Protein AF-A0A1I0JXP9-F1 (afdb_monomer)

Mean predicted aligned error: 8.56 Å

Sequence (87 aa):
MCREFNVNETWLRTGDGEMFNKMDAEDIAFNHFGYIMGNATAQKKAVLSALVEMVYCVPDDKWDYIFNQFESCLKEARENREDEGED

Foldseek 3Di:
DCVVVQADPCCVVPVDDDGHDDDDPVNVVVVVLVCCCPPNDPVSVVVSVVVVVCVVPPDPVCVVVVVVVVVVVVVVVVVVVVVVPPD

Secondary structure (DSSP, 8-state):
-TTTTTB-HHHHHHS-S-SBPPP-HHHHHHHHHHHHHHHS-HHHHHHHHHHHHHHHHS-GGGHHHHHHHHHHHHHHHHHHHHHTT--

Radius of gyration: 18.8 Å; Cα contacts (8 Å, |Δi|>4): 29; chains: 1; bounding box: 41×41×44 Å

pLDDT: mean 86.18, std 10.55, range [39.97, 96.06]

Organism: NCBI:txid460384

Solvent-accessible surface area (backbone atoms only — not comparable to full-atom values): 5177 Å² total; per-residue (Å²): 105,45,83,79,70,43,34,25,64,60,18,75,74,71,67,51,78,56,64,50,55,83,76,50,75,65,55,49,50,51,51,51,51,53,48,40,67,72,71,50,54,72,68,57,37,50,53,54,52,51,53,56,52,45,66,77,69,56,62,78,93,50,47,68,62,54,50,55,52,51,52,51,55,53,49,53,63,48,54,62,53,59,68,70,69,77,121

Nearest PDB structures (foldseek):
  7r4f-assembly1_g  TM=3.048E-01  e=1.527E+00  Bos taurus
  6zkk-assembly1_w  TM=2.919E-01  e=6.029E+00  Ovis aries

Structure (mmCIF, N/CA/C/O backbone):
data_AF-A0A1I0JXP9-F1
#
_entry.id   AF-A0A1I0JXP9-F1
#
loop_
_atom_site.group_PDB
_atom_site.id
_atom_site.type_symbol
_atom_site.label_atom_id
_atom_site.label_alt_id
_atom_site.label_comp_id
_atom_site.label_asym_id
_atom_site.label_entity_id
_atom_site.label_seq_id
_atom_site.pdbx_PDB_ins_code
_atom_site.Cartn_x
_atom_site.Cartn_y
_atom_site.Cartn_z
_atom_site.occupancy
_atom_site.B_iso_or_equiv
_atom_site.auth_seq_id
_atom_site.auth_comp_id
_atom_site.auth_asym_id
_atom_site.auth_atom_id
_atom_site.pdbx_PDB_model_num
ATOM 1 N N . MET A 1 1 ? 14.681 -10.463 -14.684 1.00 73.81 1 MET A N 1
ATOM 2 C CA . MET A 1 1 ? 15.553 -9.267 -14.710 1.00 73.81 1 MET A CA 1
ATOM 3 C C . MET A 1 1 ? 14.753 -7.979 -14.923 1.00 73.81 1 MET A C 1
ATOM 5 O O . MET A 1 1 ? 14.504 -7.336 -13.919 1.00 73.81 1 MET A O 1
ATOM 9 N N . CYS A 1 2 ? 14.261 -7.623 -16.124 1.00 78.81 2 CYS A N 1
ATOM 10 C CA . CYS A 1 2 ? 13.550 -6.339 -16.336 1.00 78.81 2 CYS A CA 1
ATOM 11 C C . CYS A 1 2 ? 12.354 -6.113 -15.392 1.00 78.81 2 CYS A C 1
ATOM 13 O O . CYS A 1 2 ? 12.292 -5.094 -14.720 1.00 78.81 2 CYS A O 1
ATOM 15 N N . ARG A 1 3 ? 11.456 -7.099 -15.257 1.00 76.06 3 ARG A N 1
ATOM 16 C CA . ARG A 1 3 ? 10.297 -7.022 -14.345 1.00 76.06 3 ARG A CA 1
ATOM 17 C C . ARG A 1 3 ? 10.674 -7.002 -12.858 1.00 76.06 3 ARG A C 1
ATOM 19 O O . ARG A 1 3 ? 9.973 -6.411 -12.058 1.00 76.06 3 ARG A O 1
ATOM 26 N N . GLU A 1 4 ? 11.759 -7.671 -12.488 1.00 79.50 4 GLU A N 1
ATOM 27 C CA . GLU A 1 4 ? 12.147 -7.865 -11.083 1.00 79.50 4 GLU A CA 1
ATOM 28 C C . GLU A 1 4 ? 12.880 -6.651 -10.507 1.00 79.50 4 GLU A C 1
ATOM 30 O O . GLU A 1 4 ? 12.721 -6.329 -9.338 1.00 79.50 4 GLU A O 1
ATOM 35 N N . PHE A 1 5 ? 13.632 -5.941 -11.350 1.00 82.69 5 PHE A N 1
ATOM 36 C CA . PHE A 1 5 ? 14.347 -4.715 -10.984 1.00 82.69 5 PHE A CA 1
ATOM 37 C C . PHE A 1 5 ? 13.673 -3.449 -11.532 1.00 82.69 5 PHE A C 1
ATOM 39 O O . PHE A 1 5 ? 14.272 -2.378 -11.514 1.00 82.69 5 PHE A O 1
ATOM 46 N N . ASN A 1 6 ? 12.454 -3.584 -12.061 1.00 87.12 6 ASN A N 1
ATOM 47 C CA . ASN A 1 6 ? 11.697 -2.530 -12.737 1.00 87.12 6 ASN A CA 1
ATOM 48 C C . ASN A 1 6 ? 12.496 -1.751 -13.813 1.00 87.12 6 ASN A C 1
ATOM 50 O O . ASN A 1 6 ? 12.355 -0.539 -13.974 1.00 87.12 6 ASN A O 1
ATOM 54 N N . VAL A 1 7 ? 13.363 -2.451 -14.550 1.00 91.19 7 VAL A N 1
ATOM 55 C CA . VAL A 1 7 ? 14.213 -1.881 -15.608 1.00 91.19 7 VAL A CA 1
ATOM 56 C C . VAL A 1 7 ? 13.448 -1.848 -16.928 1.00 91.19 7 VAL A C 1
ATOM 58 O O . VAL A 1 7 ? 12.771 -2.816 -17.291 1.00 91.19 7 VAL A O 1
ATOM 61 N N . ASN A 1 8 ? 13.574 -0.747 -17.667 1.00 92.94 8 ASN A N 1
ATOM 62 C CA . ASN A 1 8 ? 12.977 -0.606 -18.988 1.00 92.94 8 ASN A CA 1
ATOM 63 C C . ASN A 1 8 ? 13.733 -1.462 -20.021 1.00 92.94 8 ASN A C 1
ATOM 65 O O . ASN A 1 8 ? 14.954 -1.368 -20.152 1.00 92.94 8 ASN A O 1
ATOM 69 N N . GLU A 1 9 ? 13.022 -2.310 -20.768 1.00 93.69 9 GLU A N 1
ATOM 70 C CA . GLU A 1 9 ? 13.665 -3.236 -21.711 1.00 93.69 9 GLU A CA 1
ATOM 71 C C . GLU A 1 9 ? 14.328 -2.522 -22.897 1.00 93.69 9 GLU A C 1
ATOM 73 O O . GLU A 1 9 ? 15.397 -2.950 -23.336 1.00 93.69 9 GLU A O 1
ATOM 78 N N . THR A 1 10 ? 13.734 -1.433 -23.394 1.00 93.94 10 THR A N 1
ATOM 79 C CA . THR A 1 10 ? 14.321 -0.631 -24.478 1.00 93.94 10 THR A CA 1
ATOM 80 C C . THR A 1 10 ? 15.657 -0.061 -24.031 1.00 93.94 10 THR A C 1
ATOM 82 O O . THR A 1 10 ? 16.669 -0.298 -24.691 1.00 93.94 10 THR A O 1
ATOM 85 N N . TRP A 1 11 ? 15.689 0.564 -22.852 1.00 96.06 11 TRP A N 1
ATOM 86 C CA . TRP A 1 11 ? 16.932 1.055 -22.270 1.00 96.06 11 TRP A CA 1
ATOM 87 C C . TRP A 1 11 ? 17.957 -0.069 -22.066 1.00 96.06 11 TRP A C 1
ATOM 89 O O . TRP A 1 11 ? 19.117 0.088 -22.434 1.00 96.06 11 TRP A O 1
ATOM 99 N N . LEU A 1 12 ? 17.547 -1.238 -21.558 1.00 94.88 12 LEU A N 1
ATOM 100 C CA . LEU A 1 12 ? 18.473 -2.352 -21.316 1.00 94.88 12 LEU A CA 1
ATOM 101 C C . LEU A 1 12 ? 19.132 -2.869 -22.607 1.00 94.88 12 LEU A C 1
ATOM 103 O O . LEU A 1 12 ? 20.260 -3.361 -22.572 1.00 94.88 12 LEU A O 1
ATOM 107 N N . ARG A 1 13 ? 18.424 -2.800 -23.740 1.00 94.88 13 ARG A N 1
ATOM 108 C CA . ARG A 1 13 ? 18.899 -3.320 -25.030 1.00 94.88 13 ARG A CA 1
ATOM 109 C C . ARG A 1 13 ? 19.654 -2.291 -25.861 1.00 94.88 13 ARG A C 1
ATOM 111 O O . ARG A 1 13 ? 20.567 -2.688 -26.582 1.00 94.88 13 ARG A O 1
ATOM 118 N N . THR A 1 14 ? 19.258 -1.020 -25.810 1.00 95.94 14 THR A N 1
ATOM 119 C CA . THR A 1 14 ? 19.792 0.021 -26.708 1.00 95.94 14 THR A CA 1
ATOM 120 C C . THR A 1 14 ? 20.513 1.149 -25.979 1.00 95.94 14 THR A C 1
ATOM 122 O O . THR A 1 14 ? 21.316 1.844 -26.593 1.00 95.94 14 THR A O 1
ATOM 125 N N . GLY A 1 15 ? 20.276 1.314 -24.677 1.00 94.12 15 GLY A N 1
ATOM 126 C CA . GLY A 1 15 ? 20.736 2.459 -23.891 1.00 94.12 15 GLY A CA 1
ATOM 127 C C . GLY A 1 15 ? 19.863 3.708 -24.042 1.00 94.12 15 GLY A C 1
ATOM 128 O O . GLY A 1 15 ? 20.155 4.718 -23.405 1.00 94.12 15 GLY A O 1
ATOM 129 N N . ASP A 1 16 ? 18.794 3.652 -24.841 1.00 93.88 16 ASP A N 1
ATOM 130 C CA . ASP A 1 16 ? 17.923 4.800 -25.092 1.00 93.88 16 ASP A CA 1
ATOM 131 C C . ASP A 1 16 ? 16.742 4.851 -24.115 1.00 93.88 16 ASP A C 1
ATOM 133 O O . ASP A 1 16 ? 16.085 3.843 -23.846 1.00 93.88 16 ASP A O 1
ATOM 137 N N . GLY A 1 17 ? 16.417 6.058 -23.646 1.00 93.44 17 GLY A N 1
ATOM 138 C CA . GLY A 1 17 ? 15.301 6.310 -22.733 1.00 93.44 17 GLY A CA 1
ATOM 139 C C . GLY A 1 17 ? 15.684 6.231 -21.254 1.00 93.44 17 GLY A C 1
ATOM 140 O O . GLY A 1 17 ? 16.854 6.314 -20.889 1.00 93.44 17 GLY A O 1
ATOM 141 N N . GLU A 1 18 ? 14.674 6.113 -20.394 1.00 93.88 18 GLU A N 1
ATOM 142 C CA . GLU A 1 18 ? 14.858 6.016 -18.943 1.00 93.88 18 GLU A CA 1
ATOM 143 C C . GLU A 1 18 ? 15.239 4.593 -18.529 1.00 93.88 18 GLU A C 1
ATOM 145 O O . GLU A 1 18 ? 14.645 3.619 -18.992 1.00 93.88 18 GLU A O 1
ATOM 150 N N . MET A 1 19 ? 16.200 4.483 -17.609 1.00 91.50 19 MET A N 1
ATOM 151 C CA . MET A 1 19 ? 16.703 3.199 -17.108 1.00 91.50 19 MET A CA 1
ATOM 152 C C . MET A 1 19 ? 15.622 2.368 -16.412 1.00 91.50 19 MET A C 1
ATOM 154 O O . MET A 1 19 ? 15.566 1.147 -16.570 1.00 91.50 19 MET A O 1
ATOM 158 N N . PHE A 1 20 ? 14.743 3.030 -15.664 1.00 90.56 20 PHE A N 1
ATOM 159 C CA . PHE A 1 20 ? 13.663 2.397 -14.916 1.00 90.56 20 PHE A CA 1
ATOM 160 C C . PHE A 1 20 ? 12.310 2.767 -15.509 1.00 90.56 20 PHE A C 1
ATOM 162 O O . PHE A 1 20 ? 12.119 3.877 -16.013 1.00 90.56 20 PHE A O 1
ATOM 169 N N . ASN A 1 21 ? 11.346 1.852 -15.418 1.00 88.38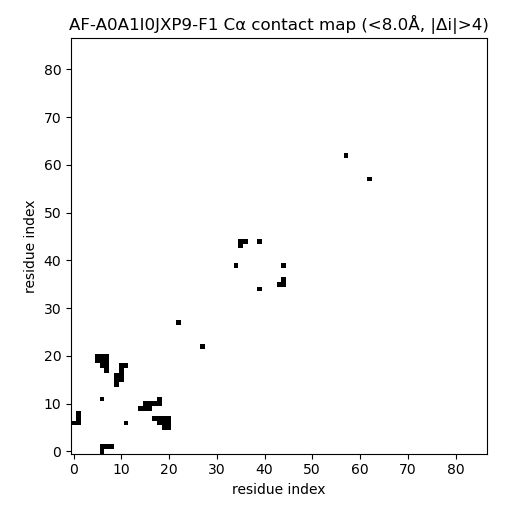 21 ASN A N 1
ATOM 170 C CA . ASN A 1 21 ? 9.969 2.226 -15.712 1.00 88.38 21 ASN A CA 1
ATOM 171 C C . ASN A 1 21 ? 9.453 3.163 -14.614 1.00 88.38 21 ASN A C 1
ATOM 173 O O . ASN A 1 21 ? 9.895 3.118 -13.464 1.00 88.38 21 ASN A O 1
ATOM 177 N N . LYS A 1 22 ? 8.485 4.011 -14.969 1.00 87.25 22 LYS A N 1
ATOM 178 C CA . LYS A 1 22 ? 7.754 4.782 -13.963 1.00 87.25 22 LYS A CA 1
ATOM 179 C C . LYS A 1 22 ? 7.042 3.804 -13.038 1.00 87.25 22 LYS A C 1
ATOM 181 O O . LYS A 1 22 ? 6.341 2.924 -13.526 1.00 87.25 22 LYS A O 1
ATOM 186 N N . MET A 1 23 ? 7.229 3.985 -11.736 1.00 85.88 23 MET A N 1
ATOM 187 C CA . MET A 1 23 ? 6.459 3.251 -10.740 1.00 85.88 23 MET A CA 1
ATOM 188 C C . MET A 1 23 ? 4.994 3.644 -10.854 1.00 85.88 23 MET A C 1
ATOM 190 O O . MET A 1 23 ? 4.671 4.837 -10.892 1.00 85.88 23 MET A O 1
ATOM 194 N N . ASP A 1 24 ? 4.127 2.645 -10.912 1.00 86.19 24 ASP A N 1
ATOM 195 C CA . ASP A 1 24 ? 2.701 2.872 -10.763 1.00 86.19 24 ASP A CA 1
ATOM 196 C C . ASP A 1 24 ? 2.310 2.977 -9.276 1.00 86.19 24 ASP A C 1
ATOM 198 O O . ASP A 1 24 ? 3.147 2.945 -8.367 1.00 86.19 24 ASP A O 1
ATOM 202 N N . ALA A 1 25 ? 1.020 3.188 -9.016 1.00 84.44 25 ALA A N 1
ATOM 203 C CA . ALA A 1 25 ? 0.526 3.337 -7.653 1.00 84.44 25 ALA A CA 1
ATOM 204 C C . ALA A 1 25 ? 0.736 2.065 -6.806 1.00 84.44 25 ALA A C 1
ATOM 206 O O . ALA A 1 25 ? 0.954 2.175 -5.597 1.00 84.44 25 ALA A O 1
ATOM 207 N N . GLU A 1 26 ? 0.699 0.881 -7.424 1.00 83.25 26 GLU A N 1
ATOM 208 C CA . GLU A 1 26 ? 0.884 -0.401 -6.742 1.00 83.25 26 GLU A CA 1
ATOM 209 C C . GLU A 1 26 ? 2.353 -0.598 -6.358 1.00 83.25 26 GLU A C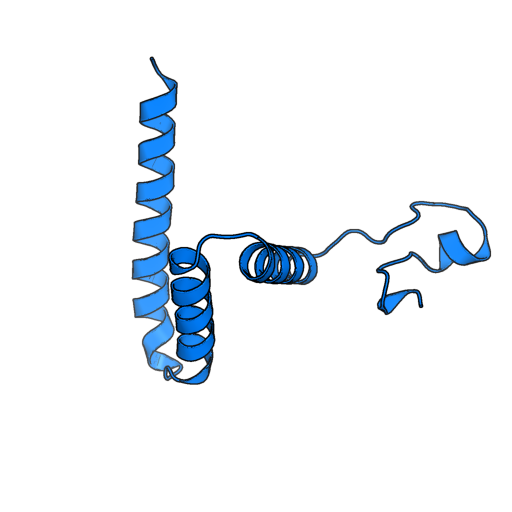 1
ATOM 211 O O . GLU A 1 26 ? 2.645 -0.926 -5.205 1.00 83.25 26 GLU A O 1
ATOM 216 N N . ASP A 1 27 ? 3.280 -0.293 -7.269 1.00 84.69 27 ASP A N 1
ATOM 217 C CA . ASP A 1 27 ? 4.723 -0.305 -7.013 1.00 84.69 27 ASP A CA 1
ATOM 218 C C . ASP A 1 27 ? 5.092 0.611 -5.840 1.00 84.69 27 ASP A C 1
ATOM 220 O O . ASP A 1 27 ? 5.854 0.237 -4.941 1.00 84.69 27 ASP A O 1
ATOM 224 N N . ILE A 1 28 ? 4.544 1.829 -5.822 1.00 87.56 28 ILE A N 1
ATOM 225 C CA . ILE A 1 28 ? 4.783 2.796 -4.744 1.00 87.56 28 ILE A CA 1
ATOM 226 C C . ILE A 1 28 ? 4.256 2.246 -3.413 1.00 87.56 28 ILE A C 1
ATOM 228 O O . ILE A 1 28 ? 4.969 2.280 -2.406 1.00 87.56 28 ILE A O 1
ATOM 232 N N . ALA A 1 29 ? 3.034 1.706 -3.399 1.00 88.38 29 ALA A N 1
ATOM 233 C CA . ALA A 1 29 ? 2.430 1.134 -2.199 1.00 88.38 29 ALA A CA 1
ATOM 234 C C . ALA A 1 29 ? 3.242 -0.055 -1.660 1.00 88.38 29 ALA A C 1
ATOM 236 O O . ALA A 1 29 ? 3.511 -0.124 -0.456 1.00 88.38 29 ALA A O 1
ATOM 237 N N . PHE A 1 30 ? 3.696 -0.949 -2.540 1.00 86.94 30 PHE A N 1
ATOM 238 C CA . PHE A 1 30 ? 4.527 -2.092 -2.172 1.00 86.94 30 PHE A CA 1
ATOM 239 C C . PHE A 1 30 ? 5.867 -1.654 -1.568 1.00 86.94 30 PHE A C 1
ATOM 241 O O . PHE A 1 30 ? 6.278 -2.156 -0.518 1.00 86.94 30 PHE A O 1
ATOM 248 N N . ASN A 1 31 ? 6.525 -0.662 -2.172 1.00 88.56 31 ASN A N 1
ATOM 249 C CA . ASN A 1 31 ? 7.775 -0.117 -1.648 1.00 88.56 31 ASN A CA 1
ATOM 250 C C . ASN A 1 31 ? 7.590 0.549 -0.282 1.00 88.56 31 ASN A C 1
ATOM 252 O O . ASN A 1 31 ? 8.401 0.333 0.621 1.00 88.56 31 ASN A O 1
ATOM 256 N N . HIS A 1 32 ? 6.511 1.312 -0.089 1.00 90.94 32 HIS A N 1
ATOM 257 C CA . HIS A 1 32 ? 6.179 1.885 1.215 1.00 90.94 32 HIS A CA 1
ATOM 258 C C . HIS A 1 32 ? 5.946 0.803 2.269 1.00 90.94 32 HIS A C 1
ATOM 260 O O . HIS A 1 32 ? 6.476 0.907 3.377 1.00 90.94 32 HIS A O 1
ATOM 266 N N . PHE A 1 33 ? 5.208 -0.254 1.924 1.00 90.81 33 PHE A N 1
ATOM 267 C CA . PHE A 1 33 ? 4.989 -1.388 2.815 1.00 90.81 33 PHE A CA 1
ATOM 268 C C . PHE A 1 33 ? 6.319 -2.028 3.235 1.00 90.81 33 PHE A C 1
ATOM 270 O O . PHE A 1 33 ? 6.605 -2.138 4.431 1.00 90.81 33 PHE A O 1
ATOM 277 N N . GLY A 1 34 ? 7.171 -2.379 2.265 1.00 90.88 34 GLY A N 1
ATOM 278 C CA . GLY A 1 34 ? 8.486 -2.968 2.523 1.00 90.88 34 GLY A CA 1
ATOM 279 C C . GLY A 1 34 ? 9.374 -2.059 3.376 1.00 90.88 34 GLY A C 1
ATOM 280 O O . GLY A 1 34 ? 9.987 -2.510 4.347 1.00 90.88 34 GLY A O 1
ATOM 281 N N . TYR A 1 35 ? 9.381 -0.758 3.082 1.00 92.62 35 TYR A N 1
ATOM 282 C CA . TYR A 1 35 ? 10.132 0.227 3.851 1.00 92.62 35 TYR A CA 1
ATOM 283 C C . TYR A 1 35 ? 9.661 0.313 5.307 1.00 92.62 35 TYR A C 1
ATOM 285 O O . TYR A 1 35 ? 10.499 0.296 6.211 1.00 92.62 35 TYR A O 1
ATOM 293 N N . ILE A 1 36 ? 8.347 0.362 5.558 1.00 93.94 36 ILE A N 1
ATOM 294 C CA . ILE A 1 36 ? 7.786 0.406 6.917 1.00 93.94 36 ILE A CA 1
ATOM 295 C C . ILE A 1 36 ? 8.141 -0.876 7.677 1.00 93.94 36 ILE A C 1
ATOM 297 O O . ILE A 1 36 ? 8.621 -0.813 8.812 1.00 93.94 36 ILE A O 1
ATOM 301 N N . MET A 1 37 ? 7.976 -2.038 7.045 1.00 91.50 37 MET A N 1
ATOM 302 C CA . MET A 1 37 ? 8.284 -3.326 7.668 1.00 91.50 37 MET A CA 1
ATOM 303 C C . MET A 1 37 ? 9.777 -3.505 7.961 1.00 91.50 37 MET A C 1
ATOM 305 O O . MET A 1 37 ? 10.127 -4.119 8.971 1.00 91.50 37 MET A O 1
ATOM 309 N N . GLY A 1 38 ? 10.663 -2.915 7.157 1.00 93.69 38 GLY A N 1
ATOM 310 C CA . GLY A 1 38 ? 12.102 -2.887 7.422 1.00 93.69 38 GLY A CA 1
ATOM 311 C C . GLY A 1 38 ? 12.487 -1.900 8.526 1.00 93.69 38 GLY A C 1
ATOM 312 O O . GLY A 1 38 ? 13.152 -2.275 9.491 1.00 93.69 38 GLY A O 1
ATOM 313 N N . ASN A 1 39 ? 12.011 -0.657 8.435 1.00 94.31 39 ASN A N 1
ATOM 314 C CA . ASN A 1 39 ? 12.667 0.488 9.080 1.00 94.31 39 ASN A CA 1
ATOM 315 C C . ASN A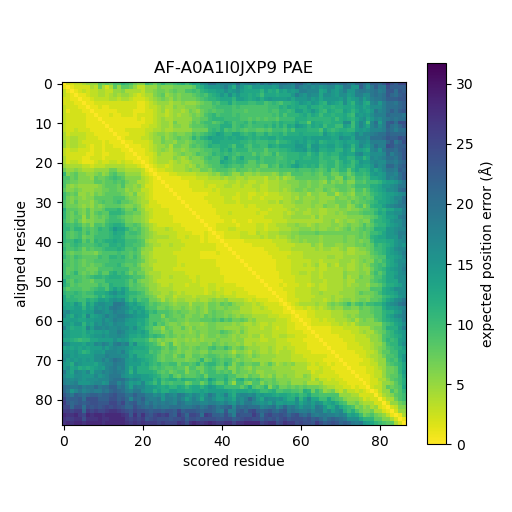 1 39 ? 11.826 1.203 10.149 1.00 94.31 39 ASN A C 1
ATOM 317 O O . ASN A 1 39 ? 12.369 1.998 10.913 1.00 94.31 39 ASN A O 1
ATOM 321 N N . ALA A 1 40 ? 10.514 0.967 10.221 1.00 93.50 40 ALA A N 1
ATOM 322 C CA . ALA A 1 40 ? 9.651 1.691 11.154 1.00 93.50 40 ALA A CA 1
ATOM 323 C C . ALA A 1 40 ? 9.705 1.136 12.590 1.00 93.50 40 ALA A C 1
ATOM 325 O O . ALA A 1 40 ? 10.312 0.103 12.874 1.00 93.50 40 ALA A O 1
ATOM 326 N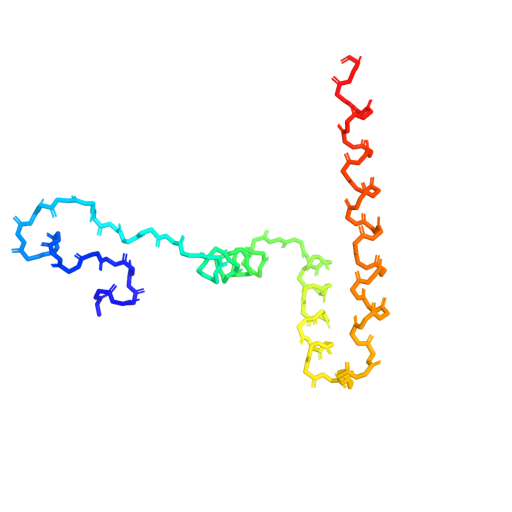 N . THR A 1 41 ? 9.028 1.820 13.514 1.00 95.44 41 THR A N 1
ATOM 327 C CA . THR A 1 41 ? 8.877 1.366 14.903 1.00 95.44 41 THR A CA 1
ATOM 328 C C . THR A 1 41 ? 8.005 0.111 14.996 1.00 95.44 41 THR A C 1
ATOM 330 O O . THR A 1 41 ? 7.162 -0.139 14.132 1.00 95.44 41 THR A O 1
ATOM 333 N N . ALA A 1 42 ? 8.158 -0.664 16.076 1.00 94.56 42 ALA A N 1
ATOM 334 C CA . ALA A 1 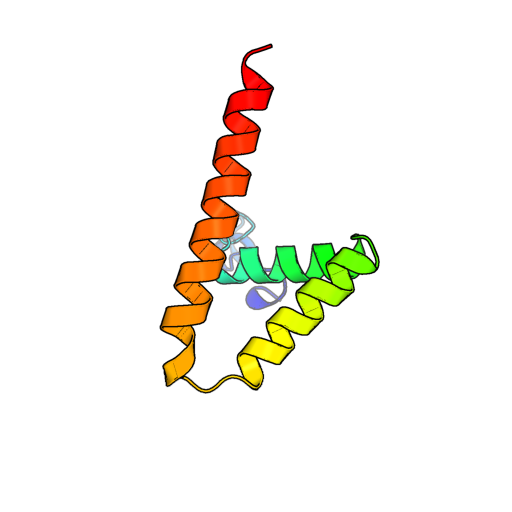42 ? 7.351 -1.864 16.321 1.00 94.56 42 ALA A CA 1
ATOM 335 C C . ALA A 1 42 ? 5.840 -1.573 16.284 1.00 94.56 42 ALA A C 1
ATOM 337 O O . ALA A 1 42 ? 5.078 -2.342 15.707 1.00 94.56 42 ALA A O 1
ATOM 338 N N . GLN A 1 43 ? 5.422 -0.423 16.821 1.00 93.56 43 GLN A N 1
ATOM 339 C CA . GLN A 1 43 ? 4.031 0.026 16.808 1.00 93.56 43 GLN A CA 1
ATOM 340 C C . GLN A 1 43 ? 3.515 0.215 15.377 1.00 93.56 43 GLN A C 1
ATOM 342 O O . GLN A 1 43 ? 2.452 -0.295 15.038 1.00 93.56 43 GLN A O 1
ATOM 347 N N . LYS A 1 44 ? 4.282 0.891 14.509 1.00 91.88 44 LYS A N 1
ATOM 348 C CA . LYS A 1 44 ? 3.894 1.099 13.104 1.00 91.88 44 LYS A CA 1
ATOM 349 C C . LYS A 1 44 ? 3.802 -0.223 12.340 1.00 91.88 44 LYS A C 1
ATOM 351 O O . LYS A 1 44 ? 2.855 -0.414 11.584 1.00 91.88 44 LYS A O 1
ATOM 356 N N . LYS A 1 45 ? 4.740 -1.148 12.573 1.00 94.62 45 LYS A N 1
ATOM 357 C CA . LYS A 1 45 ? 4.709 -2.491 11.967 1.00 94.62 45 LYS A CA 1
ATOM 358 C C . LYS A 1 45 ? 3.481 -3.289 12.413 1.00 94.62 45 LYS A C 1
ATOM 360 O O . LYS A 1 45 ? 2.837 -3.922 11.581 1.00 94.62 45 LYS A O 1
ATOM 365 N N . ALA A 1 46 ? 3.138 -3.231 13.702 1.00 93.62 46 ALA A N 1
ATOM 366 C CA . ALA A 1 46 ? 1.973 -3.921 14.251 1.00 93.62 46 ALA A CA 1
ATOM 367 C C . ALA A 1 46 ? 0.661 -3.392 13.654 1.00 93.62 46 ALA A C 1
A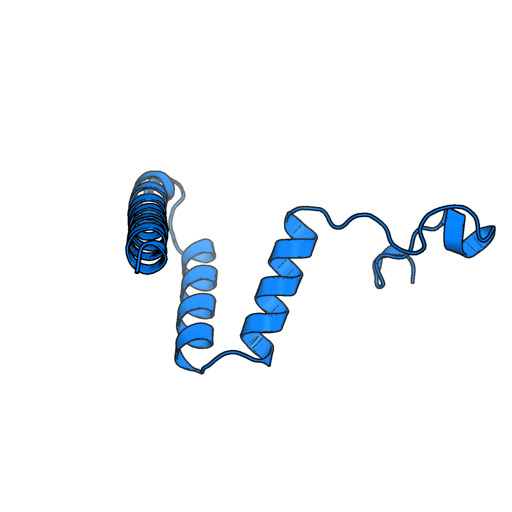TOM 369 O O . ALA A 1 46 ? -0.159 -4.183 13.199 1.00 93.62 46 ALA A O 1
ATOM 370 N N . VAL A 1 47 ? 0.498 -2.065 13.581 1.00 91.62 47 VAL A N 1
ATOM 371 C CA . VAL A 1 47 ? -0.684 -1.442 12.961 1.00 91.62 47 VAL A CA 1
ATOM 372 C C . VAL A 1 47 ? -0.800 -1.829 11.488 1.00 91.62 47 VAL A C 1
ATOM 374 O O . VAL A 1 47 ? -1.861 -2.265 11.056 1.00 91.62 47 VAL A O 1
ATOM 377 N N . LEU A 1 48 ? 0.290 -1.726 10.720 1.00 91.06 48 LEU A N 1
ATOM 378 C CA . LEU A 1 48 ? 0.271 -2.071 9.298 1.00 91.06 48 LEU A CA 1
ATOM 379 C C . LEU A 1 48 ? -0.066 -3.551 9.064 1.00 91.06 48 LEU A C 1
ATOM 381 O O . LEU A 1 48 ? -0.845 -3.867 8.170 1.00 91.06 48 LEU A O 1
ATOM 385 N N . SER A 1 49 ? 0.474 -4.449 9.892 1.00 91.56 49 SER A N 1
ATOM 386 C CA . SER A 1 49 ? 0.170 -5.883 9.810 1.00 91.56 49 SER A CA 1
ATOM 387 C C . SER A 1 49 ? -1.310 -6.160 10.096 1.00 91.56 49 SER A C 1
ATOM 389 O O . SER A 1 49 ? -1.948 -6.889 9.342 1.00 91.56 49 SER A O 1
ATOM 391 N N . ALA A 1 50 ? -1.875 -5.520 11.126 1.00 91.19 50 ALA A N 1
ATOM 392 C CA . ALA A 1 50 ? -3.288 -5.656 11.470 1.00 91.19 50 ALA A CA 1
ATOM 393 C C . ALA A 1 50 ? -4.218 -5.121 10.368 1.00 91.19 50 ALA A C 1
ATOM 395 O O . ALA A 1 50 ? -5.254 -5.722 10.101 1.00 91.19 50 ALA A O 1
ATOM 396 N N . LEU A 1 51 ? -3.847 -4.027 9.691 1.00 89.19 51 LEU A N 1
ATOM 397 C CA . LEU A 1 51 ? -4.614 -3.502 8.556 1.00 89.19 51 LEU A CA 1
ATOM 398 C C . LEU A 1 51 ? -4.640 -4.486 7.384 1.00 89.19 51 LEU A C 1
ATOM 400 O O . LEU A 1 51 ? -5.698 -4.709 6.804 1.00 89.19 51 LEU A O 1
ATOM 404 N N . VAL A 1 52 ? -3.503 -5.108 7.057 1.00 89.44 52 VAL A N 1
ATOM 405 C CA . VAL A 1 52 ? -3.452 -6.134 6.005 1.00 89.44 52 VAL A CA 1
ATOM 406 C C . VAL A 1 52 ? -4.305 -7.341 6.385 1.00 89.44 52 VAL A C 1
ATOM 408 O O . VAL A 1 52 ? -5.078 -7.819 5.564 1.00 89.44 52 VAL A O 1
ATOM 411 N N . GLU A 1 53 ? -4.223 -7.810 7.629 1.00 89.75 53 GLU A N 1
ATOM 412 C CA . GLU A 1 53 ? -5.055 -8.917 8.116 1.00 89.75 53 GLU A CA 1
ATOM 413 C C . GLU A 1 53 ? -6.552 -8.577 8.070 1.00 89.75 53 GLU A C 1
ATOM 415 O O . GLU A 1 53 ? -7.366 -9.397 7.644 1.00 89.75 53 GLU A O 1
ATOM 420 N N . MET A 1 54 ? -6.915 -7.341 8.414 1.00 87.50 54 MET A N 1
ATOM 421 C CA . MET A 1 54 ? -8.283 -6.846 8.291 1.00 87.50 54 MET A CA 1
ATOM 422 C C . MET A 1 54 ? -8.783 -6.917 6.842 1.00 87.50 54 MET A C 1
ATOM 424 O O . MET A 1 54 ? -9.923 -7.323 6.625 1.00 87.50 54 MET A O 1
ATOM 428 N N . VAL A 1 55 ? -7.931 -6.598 5.856 1.00 88.31 55 VAL A N 1
ATOM 429 C CA . VAL A 1 55 ? -8.279 -6.698 4.427 1.00 88.31 55 VAL A CA 1
ATOM 430 C C . VAL A 1 55 ? -8.658 -8.120 4.011 1.00 88.31 55 VAL A C 1
ATOM 432 O O . VAL A 1 55 ? -9.562 -8.291 3.201 1.00 88.31 55 VAL A O 1
ATOM 435 N N . TYR A 1 56 ? -8.034 -9.142 4.597 1.00 86.56 56 TYR A N 1
ATOM 436 C CA . TYR A 1 56 ? -8.378 -10.539 4.314 1.00 86.56 56 TYR A CA 1
ATOM 437 C C . TYR A 1 56 ? -9.630 -11.034 5.046 1.00 86.56 56 TYR A C 1
ATOM 439 O O . TYR A 1 56 ? -10.293 -11.954 4.569 1.00 86.56 56 TYR A O 1
ATOM 447 N N . CYS A 1 57 ? -9.927 -10.479 6.221 1.00 88.00 57 CYS A N 1
ATOM 448 C CA . CYS A 1 57 ? -10.924 -11.036 7.137 1.00 88.00 57 CYS A CA 1
ATOM 449 C C . CYS A 1 57 ? -12.281 -10.323 7.100 1.00 88.00 57 CYS A C 1
ATOM 451 O O . CYS A 1 57 ? -13.285 -10.905 7.519 1.00 88.00 57 CYS A O 1
ATOM 453 N N . VAL A 1 58 ? -12.329 -9.062 6.665 1.00 89.69 58 VAL A N 1
ATOM 454 C CA . VAL A 1 58 ? -13.553 -8.260 6.714 1.00 89.69 58 VAL A CA 1
ATOM 455 C C . VAL A 1 58 ? -14.454 -8.532 5.500 1.00 89.69 58 VAL A C 1
ATOM 457 O O . VAL A 1 58 ? -13.981 -8.455 4.369 1.00 89.69 58 VAL A O 1
ATOM 460 N N . PRO A 1 59 ? -15.758 -8.801 5.711 1.00 90.12 59 PRO A N 1
ATOM 461 C CA . PRO A 1 59 ? -16.728 -8.949 4.629 1.00 90.12 59 PRO A CA 1
ATOM 462 C C . PRO A 1 59 ? -16.875 -7.699 3.756 1.00 90.12 59 PRO A C 1
ATOM 464 O O . PRO A 1 59 ? -16.832 -6.573 4.258 1.00 90.12 59 PRO A O 1
ATOM 467 N N . ASP A 1 60 ? -17.157 -7.907 2.467 1.00 87.00 60 ASP A N 1
ATOM 468 C CA . ASP A 1 60 ? -17.199 -6.820 1.485 1.00 87.00 60 ASP A CA 1
ATOM 469 C C . ASP A 1 60 ? -18.218 -5.714 1.821 1.00 87.00 60 ASP A C 1
ATOM 471 O O . ASP A 1 60 ? -17.978 -4.535 1.570 1.00 87.00 60 ASP A O 1
ATOM 475 N N . ASP A 1 61 ? -19.331 -6.072 2.468 1.00 90.50 61 ASP A N 1
ATOM 476 C CA . ASP A 1 61 ? -20.410 -5.155 2.854 1.00 90.50 61 ASP A CA 1
ATOM 477 C C . ASP A 1 61 ? -20.049 -4.216 4.022 1.00 90.50 61 ASP A C 1
ATOM 479 O O . ASP A 1 61 ? -20.872 -3.399 4.441 1.00 90.50 61 ASP A O 1
ATOM 483 N N . LYS A 1 62 ? -18.837 -4.329 4.581 1.00 88.62 62 LYS A N 1
ATOM 484 C CA . LYS A 1 62 ? -18.340 -3.476 5.675 1.00 88.62 62 LYS A CA 1
ATOM 485 C C . LYS A 1 62 ? -17.306 -2.442 5.235 1.00 88.62 62 LYS A C 1
ATOM 487 O O . LYS A 1 62 ? -16.974 -1.563 6.036 1.00 88.62 62 LYS A O 1
ATOM 492 N N . TRP A 1 63 ? -16.824 -2.497 3.993 1.00 88.12 63 TRP A N 1
ATOM 493 C CA . TRP A 1 63 ? -15.771 -1.592 3.523 1.00 88.12 63 TRP A CA 1
ATOM 494 C C . TRP A 1 63 ? -16.203 -0.139 3.435 1.00 88.12 63 TRP A C 1
ATOM 496 O O . TRP A 1 63 ? -15.399 0.721 3.775 1.00 88.12 63 TRP A O 1
ATOM 506 N N . ASP A 1 64 ? -17.459 0.150 3.091 1.00 90.12 64 ASP A N 1
ATOM 507 C CA . ASP A 1 64 ? -17.956 1.532 3.043 1.00 90.12 64 ASP A CA 1
ATOM 508 C C . ASP A 1 64 ? -17.806 2.229 4.401 1.00 90.12 64 ASP A C 1
ATOM 510 O O . ASP A 1 64 ? -17.358 3.371 4.496 1.00 90.12 64 ASP A O 1
ATOM 514 N N . TYR A 1 65 ? -18.139 1.523 5.483 1.00 87.44 65 TYR A N 1
ATOM 515 C CA . TYR A 1 65 ? -17.980 2.048 6.835 1.00 87.44 65 TYR A CA 1
ATOM 516 C C . TYR A 1 65 ? -16.503 2.287 7.174 1.00 87.44 65 TYR A C 1
ATOM 518 O O . TYR A 1 65 ? -16.143 3.364 7.648 1.00 87.44 65 TYR A O 1
ATOM 526 N N . ILE A 1 66 ? -15.647 1.301 6.900 1.00 87.44 66 ILE A N 1
ATOM 527 C CA . ILE A 1 66 ? -14.206 1.371 7.178 1.00 87.44 66 ILE A CA 1
ATOM 528 C C . ILE A 1 66 ? -13.544 2.502 6.391 1.00 87.44 66 ILE A C 1
ATOM 530 O O . ILE A 1 66 ? -12.773 3.274 6.958 1.00 87.44 66 ILE A O 1
ATOM 534 N N . PHE A 1 67 ? -13.870 2.623 5.106 1.00 87.75 67 PHE A N 1
ATOM 535 C CA . PHE A 1 67 ? -13.326 3.640 4.218 1.00 87.75 67 PHE A CA 1
ATOM 536 C C . PHE A 1 67 ? -13.672 5.045 4.714 1.00 87.75 67 PHE A C 1
ATOM 538 O O . PHE A 1 67 ? -12.787 5.886 4.853 1.00 87.75 67 PHE A O 1
ATOM 545 N N . ASN A 1 68 ? -14.933 5.277 5.087 1.00 89.50 68 ASN A N 1
ATOM 546 C CA . ASN A 1 68 ? -15.374 6.572 5.606 1.00 89.50 68 ASN A CA 1
ATOM 547 C C . ASN A 1 68 ? -14.662 6.964 6.911 1.00 89.50 68 ASN A C 1
ATOM 549 O O . ASN A 1 68 ? -14.319 8.130 7.099 1.00 89.50 68 ASN A O 1
ATOM 553 N N . GLN A 1 69 ? -14.420 6.005 7.811 1.00 87.50 69 GLN A N 1
ATOM 554 C CA . GLN A 1 69 ? -13.657 6.273 9.035 1.00 87.50 69 GLN A CA 1
ATOM 555 C C . GLN A 1 69 ? -12.189 6.588 8.730 1.00 87.50 69 GLN A C 1
ATOM 557 O O . GLN A 1 69 ? -11.630 7.530 9.289 1.00 87.50 69 GLN A O 1
ATOM 562 N N . PHE A 1 70 ? -11.575 5.836 7.815 1.00 86.81 70 PHE A N 1
ATOM 563 C CA . PHE A 1 70 ? -10.186 6.045 7.422 1.00 86.81 70 PHE A CA 1
ATOM 564 C C . PHE A 1 70 ? -9.967 7.424 6.784 1.00 86.81 70 PHE A C 1
ATOM 566 O O . PHE A 1 70 ? -9.036 8.136 7.161 1.00 86.81 70 PHE A O 1
ATOM 573 N N . GLU A 1 71 ? -10.859 7.834 5.880 1.00 88.00 71 GLU A N 1
ATOM 574 C CA . GLU A 1 71 ? -10.833 9.162 5.258 1.00 88.00 71 GLU A CA 1
ATOM 575 C C . GLU A 1 71 ? -10.976 10.291 6.288 1.00 88.00 71 GLU A C 1
ATOM 577 O O . GLU A 1 71 ? -10.252 11.283 6.202 1.00 88.00 71 GLU A O 1
ATOM 582 N N . SER A 1 72 ? -11.837 10.133 7.303 1.00 88.88 72 SER A N 1
ATOM 583 C CA . SER A 1 72 ? -11.968 11.124 8.384 1.00 88.88 72 SER A CA 1
ATOM 584 C C . SER A 1 72 ? -10.647 11.317 9.128 1.00 88.88 72 SER A C 1
ATOM 586 O O . SER A 1 72 ? -10.172 12.442 9.269 1.00 88.88 72 SER A O 1
ATOM 588 N N . CYS A 1 73 ? -9.998 10.219 9.530 1.00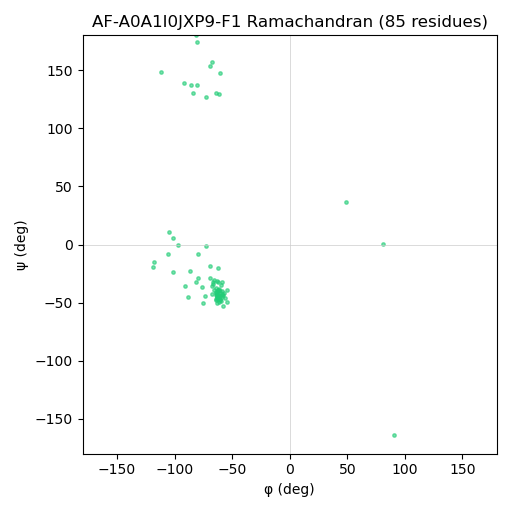 86.69 73 CYS A N 1
ATOM 589 C CA . CYS A 1 73 ? -8.710 10.282 10.218 1.00 86.69 73 CYS A CA 1
ATOM 590 C C . CYS A 1 73 ? -7.610 10.903 9.346 1.00 86.69 73 CYS A C 1
ATOM 592 O O . CYS A 1 73 ? -6.775 11.659 9.843 1.00 86.69 73 CYS A O 1
ATOM 594 N N . LEU A 1 74 ? -7.582 10.588 8.047 1.00 84.44 74 LEU A N 1
ATOM 595 C CA . LEU A 1 74 ? -6.613 11.179 7.122 1.00 84.44 74 LEU A CA 1
ATOM 596 C C . LEU A 1 74 ? -6.827 12.678 6.942 1.00 84.44 74 LEU A C 1
ATOM 598 O O . LEU A 1 74 ? -5.848 13.418 6.848 1.00 84.44 74 LEU A O 1
ATOM 602 N N . LYS A 1 75 ? -8.085 13.113 6.877 1.00 88.94 75 LYS A N 1
ATOM 603 C CA . LYS A 1 75 ? -8.442 14.522 6.769 1.00 88.94 75 LYS A CA 1
ATOM 604 C C . LYS A 1 75 ? -7.979 15.296 8.004 1.00 88.94 75 LYS A C 1
ATOM 606 O O . LYS A 1 75 ? -7.216 16.243 7.851 1.00 88.94 75 LYS A O 1
ATOM 611 N N . GLU A 1 76 ? -8.304 14.814 9.201 1.00 88.50 76 GLU A N 1
ATOM 612 C CA . GLU A 1 76 ? -7.844 15.407 10.467 1.00 88.50 76 GLU A CA 1
ATOM 613 C C . GLU A 1 76 ? -6.309 15.475 10.548 1.00 88.50 76 GLU A C 1
ATOM 615 O O . GLU A 1 76 ? -5.728 16.480 10.951 1.00 88.50 76 GLU A O 1
ATOM 620 N N . ALA A 1 77 ? -5.615 14.418 10.113 1.00 81.94 77 ALA A N 1
ATOM 621 C CA . ALA A 1 77 ? -4.154 14.377 10.116 1.00 81.94 77 ALA A CA 1
ATOM 622 C C . ALA A 1 77 ? -3.494 15.326 9.099 1.00 81.94 77 ALA A C 1
ATOM 624 O O . ALA A 1 77 ? -2.290 15.576 9.207 1.00 81.94 77 ALA A O 1
ATOM 625 N N . ARG A 1 78 ? -4.232 15.791 8.083 1.00 80.31 78 ARG A N 1
ATOM 626 C CA . ARG A 1 78 ? -3.771 16.793 7.110 1.00 80.31 78 ARG A CA 1
ATOM 627 C C . ARG A 1 78 ? -4.056 18.202 7.615 1.00 80.31 78 ARG A C 1
ATOM 629 O O . ARG A 1 78 ? -3.139 19.010 7.601 1.00 80.31 78 ARG A O 1
ATOM 636 N N . GLU A 1 79 ? -5.257 18.437 8.134 1.00 81.88 79 GLU A N 1
ATOM 637 C CA . GLU A 1 79 ? -5.668 19.721 8.719 1.00 81.88 79 GLU A CA 1
ATOM 638 C C . GLU A 1 79 ? -4.742 20.118 9.883 1.00 81.88 79 GLU A C 1
ATOM 640 O O . GLU A 1 79 ? -4.179 21.207 9.876 1.00 81.88 79 GLU A O 1
ATOM 645 N N . ASN A 1 80 ? -4.417 19.185 10.786 1.00 72.44 80 ASN A N 1
ATOM 646 C CA . ASN A 1 80 ? -3.479 19.452 11.886 1.00 72.44 80 ASN A CA 1
ATOM 647 C C . ASN A 1 80 ? -2.047 19.806 11.431 1.00 72.44 80 ASN A C 1
ATOM 649 O O . ASN A 1 80 ? -1.289 20.369 12.212 1.00 72.44 80 ASN A O 1
ATOM 653 N N . ARG A 1 81 ? -1.632 19.459 10.203 1.00 63.91 81 ARG A N 1
ATOM 654 C CA . ARG A 1 81 ? -0.305 19.846 9.682 1.00 63.91 81 ARG A CA 1
ATOM 655 C C . ARG A 1 81 ? -0.297 21.217 9.024 1.00 63.91 81 ARG A C 1
ATOM 657 O O 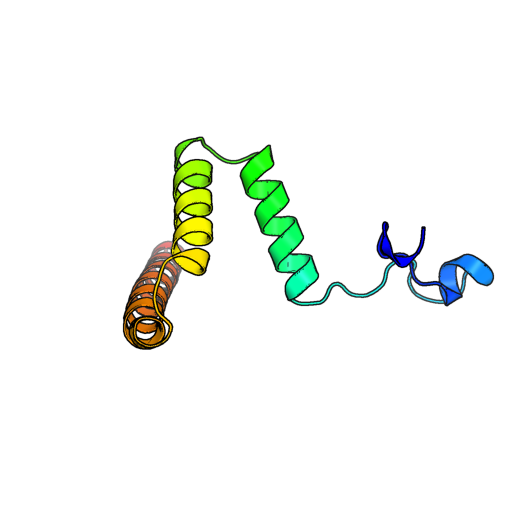. ARG A 1 81 ? 0.780 21.785 8.871 1.00 63.91 81 ARG A O 1
ATOM 664 N N . GLU A 1 82 ? -1.451 21.697 8.577 1.00 61.00 82 GLU A N 1
ATOM 665 C CA . GLU A 1 82 ? -1.586 23.027 7.982 1.00 61.00 82 GLU A CA 1
ATOM 666 C C . GLU A 1 82 ? -1.560 24.097 9.085 1.00 61.00 82 GLU A C 1
ATOM 668 O O . GLU A 1 82 ? -0.870 25.099 8.923 1.00 61.00 82 GLU A O 1
ATOM 673 N N . ASP A 1 83 ? -2.153 23.811 10.251 1.00 58.16 83 ASP A N 1
ATOM 674 C CA . ASP A 1 83 ? -2.108 24.687 11.433 1.00 58.16 83 ASP A CA 1
ATOM 675 C C . ASP A 1 83 ? -0.708 24.774 12.090 1.00 58.16 83 ASP A C 1
ATOM 677 O O . ASP A 1 83 ? -0.357 25.795 12.673 1.00 58.16 83 ASP A O 1
ATOM 681 N N . GLU A 1 84 ? 0.133 23.735 11.984 1.00 57.12 84 GLU A N 1
ATOM 682 C CA . GLU A 1 84 ? 1.519 23.739 12.506 1.00 57.12 84 GLU A CA 1
ATOM 683 C C . GLU A 1 84 ? 2.524 24.477 11.592 1.00 57.12 84 GLU A C 1
ATOM 685 O O . GLU A 1 84 ? 3.687 24.650 11.959 1.00 57.12 84 GLU A O 1
ATOM 69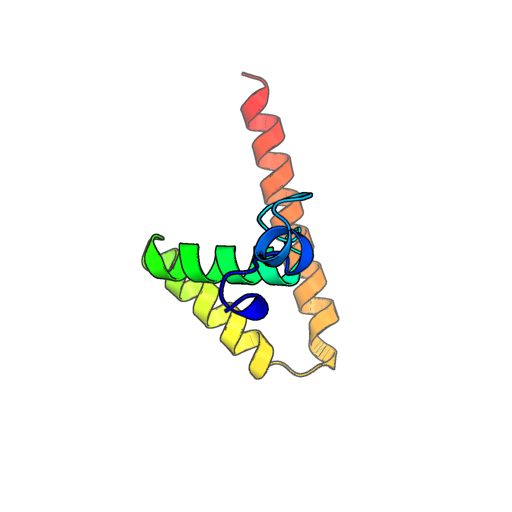0 N N . GLY A 1 85 ? 2.110 24.882 10.385 1.00 55.53 85 GLY A N 1
ATOM 691 C CA . GLY A 1 85 ? 2.954 25.557 9.392 1.00 55.53 85 GLY A CA 1
ATOM 692 C C . GLY A 1 85 ? 2.847 27.087 9.368 1.00 55.53 85 GLY A C 1
ATOM 693 O O . GLY A 1 85 ? 3.515 27.706 8.537 1.00 55.53 85 GLY A O 1
ATOM 694 N N . GLU A 1 86 ? 2.013 27.685 10.227 1.00 49.19 86 GLU A N 1
ATOM 695 C CA . GLU A 1 86 ? 1.757 29.137 10.289 1.00 49.19 86 GLU A CA 1
ATOM 696 C C . GLU A 1 86 ? 2.490 29.888 11.428 1.00 49.19 86 GLU A C 1
ATOM 698 O O . GLU A 1 86 ? 2.307 31.101 11.547 1.00 49.19 86 GLU A O 1
ATOM 703 N N . ASP A 1 87 ? 3.372 29.229 12.194 1.00 39.97 87 ASP A N 1
ATOM 704 C CA . ASP A 1 87 ? 4.216 29.854 13.241 1.00 39.97 87 ASP A CA 1
ATOM 705 C C . ASP A 1 87 ? 5.651 30.207 12.782 1.00 39.97 87 ASP A C 1
ATOM 707 O O . ASP A 1 87 ? 6.364 29.329 12.233 1.00 39.97 87 ASP A O 1
#